Protein AF-A0A523Z775-F1 (afdb_monomer)

Nearest PDB structures (foldseek):
  8qq5-assembly3_C  TM=5.568E-01  e=9.847E-02  Streptococcus pneumoniae
  1psw-assembly1_A  TM=6.408E-01  e=5.746E-01  Escherichia coli
  5vbg-assembly1_A  TM=3.962E-01  e=3.407E-01  Haemophilus influenzae Rd KW20
  5bnk-assembly1_B  TM=3.375E-01  e=3.191E-01  Plasmodium falciparum

Radius of gyration: 16.04 Å; Cα contacts (8 Å, |Δi|>4): 213; chains: 1; bounding box: 41×36×45 Å

Secondary structure (DSSP, 8-state):
---EEEEEE--S-HHHHHHHHHHHHHHHTT--SEEEEEESBHHHHHHHHHT-----EEE-B-SSHHHHHHHHHTT--TTSEEEEEEEHHHHHHHHHHHHHHTTTS-EEEEEEPPPHHHHHHHHHHHHHHHHHHH--

Sequence (136 aa):
MDKFAVIILGSTKKEFMNERLRYAESILKGRKGIKVIFSGTKSEVEWMRRNTKLKGIIEDQSKTTYDNLINSKKFINKFDRVFIITDNTHYLRTRYLATRILKGIPYEILSKRMPLSYHLKQLWYESTRFIHNVFH

Structure (mmCIF, N/CA/C/O backbone):
data_AF-A0A523Z775-F1
#
_entry.id   AF-A0A523Z775-F1
#
loop_
_atom_site.group_PDB
_atom_site.id
_atom_site.type_symbol
_atom_site.label_atom_id
_atom_site.label_alt_id
_atom_site.label_comp_id
_atom_site.label_asym_id
_atom_site.label_entity_id
_atom_site.label_seq_id
_atom_site.pdbx_PDB_ins_code
_atom_site.Cartn_x
_atom_site.Cartn_y
_atom_site.Cartn_z
_atom_site.occupancy
_atom_site.B_iso_or_equiv
_atom_site.auth_seq_id
_atom_site.auth_comp_id
_atom_site.auth_asym_id
_atom_site.auth_atom_id
_atom_site.pdbx_PDB_model_num
ATOM 1 N N . MET A 1 1 ? -12.395 2.720 19.193 1.00 48.88 1 MET A N 1
ATOM 2 C CA . MET A 1 1 ? -11.262 1.869 18.772 1.00 48.88 1 MET A CA 1
ATOM 3 C C . MET A 1 1 ? -11.401 1.573 17.295 1.00 48.88 1 MET A C 1
ATOM 5 O O . MET A 1 1 ? -12.484 1.163 16.882 1.00 48.88 1 MET A O 1
ATOM 9 N N . ASP A 1 2 ? -10.341 1.807 16.524 1.00 55.84 2 ASP A N 1
ATOM 10 C CA . ASP A 1 2 ? -10.292 1.409 15.117 1.00 55.84 2 ASP A CA 1
ATOM 11 C C . ASP A 1 2 ? -10.316 -0.118 15.052 1.00 55.84 2 ASP A C 1
ATOM 13 O O . ASP A 1 2 ? -9.501 -0.763 15.697 1.00 55.84 2 ASP A O 1
ATOM 17 N N . LYS A 1 3 ? -11.281 -0.703 14.337 1.00 75.75 3 LYS A N 1
ATOM 18 C CA . LYS A 1 3 ? -11.376 -2.169 14.171 1.00 75.75 3 LYS A CA 1
ATOM 19 C C . LYS A 1 3 ? -10.642 -2.659 12.921 1.00 75.75 3 LYS A C 1
ATOM 21 O O . LYS A 1 3 ? -10.540 -3.863 12.683 1.00 75.75 3 LYS A O 1
ATOM 26 N N . PHE A 1 4 ? -10.171 -1.721 12.101 1.00 86.56 4 PHE A N 1
ATOM 27 C CA . PHE A 1 4 ? -9.618 -1.989 10.786 1.00 86.56 4 PHE A CA 1
ATOM 28 C C . PHE A 1 4 ? -8.401 -1.108 10.519 1.00 86.56 4 PHE A C 1
ATOM 30 O O . PHE A 1 4 ? -8.415 0.092 10.808 1.00 86.56 4 PHE A O 1
ATOM 37 N N . ALA A 1 5 ? -7.383 -1.698 9.904 1.00 91.00 5 ALA A N 1
ATOM 38 C CA . ALA A 1 5 ? -6.236 -0.989 9.359 1.00 91.00 5 ALA A CA 1
ATOM 39 C C . ALA A 1 5 ? -6.152 -1.229 7.850 1.00 91.00 5 ALA A C 1
ATOM 41 O O . ALA A 1 5 ? -6.458 -2.317 7.372 1.00 91.00 5 ALA A O 1
ATOM 42 N N . VAL A 1 6 ? -5.737 -0.221 7.094 1.00 92.19 6 VAL A N 1
ATOM 43 C CA . VAL A 1 6 ? -5.501 -0.317 5.654 1.00 92.19 6 VAL A CA 1
ATOM 44 C C . VAL A 1 6 ? -4.062 0.058 5.389 1.00 92.19 6 VAL A C 1
ATOM 46 O O . VAL A 1 6 ? -3.653 1.171 5.704 1.00 92.19 6 VAL A O 1
ATOM 49 N N . ILE A 1 7 ? -3.310 -0.854 4.788 1.00 94.12 7 ILE A N 1
ATOM 50 C CA . ILE A 1 7 ? -1.944 -0.601 4.344 1.00 94.12 7 ILE A CA 1
ATOM 51 C C . ILE A 1 7 ? -1.986 -0.306 2.848 1.00 94.12 7 ILE A C 1
ATOM 53 O O . ILE A 1 7 ? -2.379 -1.158 2.046 1.00 94.12 7 ILE A O 1
ATOM 57 N N . ILE A 1 8 ? -1.560 0.898 2.478 1.00 92.81 8 ILE A N 1
ATOM 58 C CA . ILE A 1 8 ? -1.367 1.312 1.092 1.00 92.81 8 ILE A CA 1
ATOM 59 C C . ILE A 1 8 ? 0.129 1.254 0.811 1.00 92.81 8 ILE A C 1
ATOM 61 O O . ILE A 1 8 ? 0.906 2.050 1.340 1.00 92.81 8 ILE A O 1
ATOM 65 N N . LEU A 1 9 ? 0.524 0.279 -0.005 1.00 91.44 9 LEU A N 1
ATOM 66 C CA . LEU A 1 9 ? 1.922 0.061 -0.352 1.00 91.44 9 LEU A CA 1
ATOM 67 C C . LEU A 1 9 ? 2.390 1.105 -1.377 1.00 91.44 9 LEU A C 1
ATOM 69 O O . LEU A 1 9 ? 1.683 1.390 -2.349 1.00 91.44 9 LEU A O 1
ATOM 73 N N . GLY A 1 10 ? 3.609 1.602 -1.202 1.00 90.50 10 GLY A N 1
ATOM 74 C CA . GLY A 1 10 ? 4.344 2.412 -2.163 1.00 90.50 10 GLY A CA 1
ATOM 75 C C . GLY A 1 10 ? 4.784 1.605 -3.384 1.00 90.50 10 GLY A C 1
ATOM 76 O O . GLY A 1 10 ? 4.740 0.365 -3.409 1.00 90.50 10 GLY A O 1
ATOM 77 N N . SER A 1 11 ? 5.144 2.317 -4.445 1.00 88.38 11 SER A N 1
ATOM 78 C CA . SER A 1 11 ? 5.737 1.748 -5.651 1.00 88.38 11 SER A CA 1
ATOM 79 C C . SER A 1 11 ? 6.534 2.814 -6.388 1.00 88.38 11 SER A C 1
ATOM 81 O O . SER A 1 11 ? 6.099 3.959 -6.501 1.00 88.38 11 SER A O 1
ATOM 83 N N . THR A 1 12 ? 7.625 2.400 -7.028 1.00 87.56 12 THR A N 1
ATOM 84 C CA . THR A 1 12 ? 8.389 3.255 -7.942 1.00 87.56 12 THR A CA 1
ATOM 85 C C . THR A 1 12 ? 7.552 3.729 -9.136 1.00 87.56 12 THR A C 1
ATOM 87 O O . THR A 1 12 ? 7.871 4.741 -9.760 1.00 87.56 12 THR A O 1
ATOM 90 N N . LYS A 1 13 ? 6.443 3.040 -9.445 1.00 87.88 13 LYS A N 1
ATOM 91 C CA . LYS A 1 13 ? 5.487 3.413 -10.493 1.00 87.88 13 LYS A CA 1
ATOM 92 C C . LYS A 1 13 ? 4.325 4.219 -9.906 1.00 87.88 13 LYS A C 1
ATOM 94 O O . LYS A 1 13 ? 3.420 3.671 -9.276 1.00 87.88 13 LYS A O 1
ATOM 99 N N . LYS A 1 14 ? 4.305 5.528 -10.189 1.00 89.25 14 LYS A N 1
ATOM 100 C CA . LYS A 1 14 ? 3.245 6.465 -9.755 1.00 89.25 14 LYS A CA 1
ATOM 101 C C . LYS A 1 14 ? 1.842 6.046 -10.202 1.00 89.25 14 LYS A C 1
ATOM 103 O O . LYS A 1 14 ? 0.887 6.234 -9.458 1.00 89.25 14 LYS A O 1
ATOM 108 N N . GLU A 1 15 ? 1.722 5.445 -11.384 1.00 86.81 15 GLU A N 1
ATOM 109 C CA . GLU A 1 15 ? 0.460 4.907 -11.910 1.00 86.81 15 G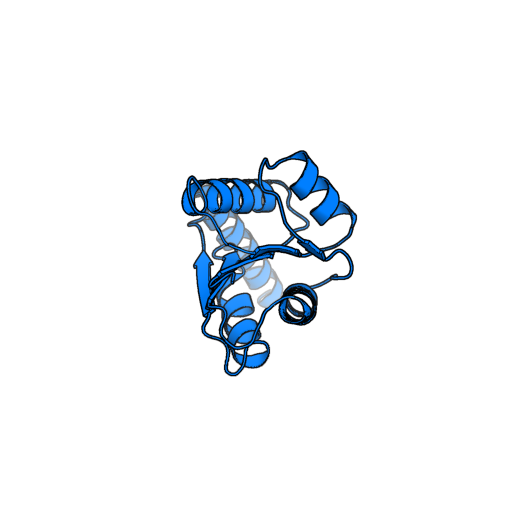LU A CA 1
ATOM 110 C C . GLU A 1 15 ? -0.154 3.876 -10.951 1.00 86.81 15 GLU A C 1
ATOM 112 O O . GLU A 1 15 ? -1.336 3.961 -10.621 1.00 86.81 15 GLU A O 1
ATOM 117 N N . PHE A 1 16 ? 0.664 2.966 -10.412 1.00 86.56 16 PHE A N 1
ATOM 118 C CA . PHE A 1 16 ? 0.206 1.943 -9.470 1.00 86.56 16 PHE A CA 1
ATOM 119 C C . PHE A 1 16 ? -0.188 2.551 -8.131 1.00 86.56 16 PHE A C 1
ATOM 121 O O . PHE A 1 16 ? -1.225 2.194 -7.575 1.00 86.56 16 PHE A O 1
ATOM 128 N N . MET A 1 17 ? 0.594 3.508 -7.625 1.00 90.62 17 MET A N 1
ATOM 129 C CA . MET A 1 17 ? 0.225 4.231 -6.406 1.00 90.62 17 MET A CA 1
ATOM 130 C C . MET A 1 17 ? -1.106 4.974 -6.579 1.00 90.62 17 MET A C 1
ATOM 132 O O . MET A 1 17 ? -1.973 4.861 -5.718 1.00 90.62 17 MET A O 1
ATOM 136 N N . ASN A 1 18 ? -1.318 5.663 -7.705 1.00 89.81 18 ASN A N 1
ATOM 137 C CA . ASN A 1 18 ? -2.578 6.351 -8.004 1.00 89.81 18 ASN A CA 1
ATOM 138 C C . ASN A 1 18 ? -3.774 5.386 -7.996 1.00 89.81 18 ASN A C 1
ATOM 140 O O . ASN A 1 18 ? -4.818 5.672 -7.413 1.00 89.81 18 ASN A O 1
ATOM 144 N N . GLU A 1 19 ? -3.631 4.220 -8.626 1.00 86.12 19 GLU A N 1
ATOM 145 C CA . GLU A 1 19 ? -4.696 3.221 -8.651 1.00 86.12 19 GLU A CA 1
ATOM 146 C C . GLU A 1 19 ? -5.015 2.656 -7.267 1.00 86.12 19 GLU A C 1
ATOM 148 O O . GLU A 1 19 ? -6.196 2.534 -6.923 1.00 86.12 19 GLU A O 1
ATOM 153 N N . ARG A 1 20 ? -3.981 2.349 -6.472 1.00 89.50 20 ARG A N 1
ATOM 154 C CA . ARG A 1 20 ? -4.122 1.882 -5.086 1.00 89.50 20 ARG A CA 1
ATOM 155 C C . ARG A 1 20 ? -4.811 2.940 -4.220 1.00 89.50 20 ARG A C 1
ATOM 157 O O . ARG A 1 20 ? -5.720 2.594 -3.471 1.00 89.50 20 ARG A O 1
ATOM 164 N N . LEU A 1 21 ? -4.449 4.218 -4.372 1.00 91.62 21 LEU A N 1
ATOM 165 C CA . LEU A 1 21 ? -5.083 5.338 -3.666 1.00 91.62 21 LEU A CA 1
ATOM 166 C C . LEU A 1 21 ? -6.558 5.493 -4.029 1.00 91.62 21 LEU A C 1
ATOM 168 O O . LEU A 1 21 ? -7.397 5.510 -3.135 1.00 91.62 21 LEU A O 1
ATOM 172 N N . ARG A 1 22 ? -6.898 5.540 -5.323 1.00 88.31 22 ARG A N 1
ATOM 173 C CA . ARG A 1 22 ? -8.300 5.646 -5.771 1.00 88.31 22 ARG A CA 1
ATOM 174 C C . ARG A 1 22 ? -9.147 4.489 -5.256 1.00 88.31 22 ARG A C 1
ATOM 176 O O . ARG A 1 22 ? -10.300 4.669 -4.871 1.00 88.31 22 ARG A O 1
ATOM 183 N N . TYR A 1 23 ? -8.574 3.289 -5.249 1.00 84.94 23 TYR A N 1
ATOM 184 C CA . TYR A 1 23 ? -9.255 2.116 -4.731 1.00 84.94 23 TYR A CA 1
ATOM 185 C C . TYR A 1 23 ? -9.447 2.197 -3.210 1.00 84.94 23 TYR A C 1
ATOM 187 O O . TYR A 1 23 ? -10.564 1.993 -2.731 1.00 84.94 23 TYR A O 1
ATOM 195 N N . ALA A 1 24 ? -8.418 2.605 -2.462 1.00 87.94 24 ALA A N 1
ATOM 196 C CA . ALA A 1 24 ? -8.525 2.872 -1.029 1.00 87.94 24 ALA A CA 1
ATOM 197 C C . ALA A 1 24 ? -9.606 3.920 -0.723 1.00 87.94 24 ALA A C 1
ATOM 199 O O . ALA A 1 24 ? -10.470 3.689 0.118 1.00 87.94 24 ALA A O 1
ATOM 200 N N . GLU A 1 25 ? -9.618 5.040 -1.448 1.00 89.69 25 GLU A N 1
ATOM 201 C CA . GLU A 1 25 ? -10.626 6.096 -1.312 1.00 89.69 25 GLU A CA 1
ATOM 202 C C . GLU A 1 25 ? -12.044 5.573 -1.553 1.00 89.69 25 GLU A C 1
ATOM 204 O O . GLU A 1 25 ? -12.955 5.910 -0.798 1.00 89.69 25 GLU A O 1
ATOM 209 N N . SER A 1 26 ? -12.231 4.708 -2.556 1.00 84.38 26 SER A N 1
ATOM 210 C CA . SER A 1 26 ? -13.539 4.117 -2.854 1.00 84.38 26 SER A CA 1
ATOM 211 C C . SER A 1 26 ? -14.061 3.222 -1.724 1.00 84.38 26 SER A C 1
ATOM 213 O O . SER A 1 26 ? -15.233 3.312 -1.365 1.00 84.38 26 SER A O 1
ATOM 215 N N . ILE A 1 27 ? -13.189 2.414 -1.110 1.00 80.69 27 ILE A N 1
ATOM 216 C CA . ILE A 1 27 ? -13.559 1.489 -0.028 1.00 80.69 27 ILE A CA 1
ATOM 217 C C . ILE A 1 27 ? -13.807 2.246 1.278 1.00 80.69 27 ILE A C 1
ATOM 219 O O . ILE A 1 27 ? -14.680 1.872 2.064 1.00 80.69 27 ILE A O 1
ATOM 223 N N . LEU A 1 28 ? -13.032 3.301 1.520 1.00 84.50 28 LEU A N 1
ATOM 224 C CA . LEU A 1 28 ? -13.049 4.055 2.771 1.00 84.50 28 LEU A CA 1
ATOM 225 C C . LEU A 1 28 ? -14.058 5.199 2.785 1.00 84.50 28 LEU A C 1
ATOM 227 O O . LEU A 1 28 ? -14.288 5.794 3.838 1.00 84.50 28 LEU A O 1
ATOM 231 N N . LYS A 1 29 ? -14.705 5.486 1.652 1.00 79.62 29 LYS A N 1
ATOM 232 C CA . LYS A 1 29 ? -15.732 6.523 1.550 1.00 79.62 29 LYS A CA 1
ATOM 233 C C . LYS A 1 29 ? -16.829 6.308 2.600 1.00 79.62 29 LYS A C 1
ATOM 235 O O . LYS A 1 29 ? -17.483 5.271 2.635 1.00 79.62 29 LYS A O 1
ATOM 240 N N . GLY A 1 30 ? -17.021 7.305 3.464 1.00 74.56 30 GLY A N 1
ATOM 241 C CA . GLY A 1 30 ? -18.049 7.291 4.511 1.00 74.56 30 GLY A CA 1
ATOM 242 C C . GLY A 1 30 ? -17.750 6.385 5.712 1.00 74.56 30 GLY A C 1
ATOM 243 O O . GLY A 1 30 ? -18.541 6.361 6.653 1.00 74.56 30 GLY A O 1
ATOM 244 N N . ARG A 1 31 ? -16.615 5.673 5.732 1.00 77.75 31 ARG A N 1
ATOM 245 C CA . ARG A 1 31 ? -16.218 4.834 6.868 1.00 77.75 31 ARG A CA 1
ATOM 246 C C . ARG A 1 31 ? -15.421 5.653 7.885 1.00 77.75 31 ARG A C 1
ATOM 248 O O . ARG A 1 31 ? -14.518 6.402 7.525 1.00 77.75 31 ARG A O 1
ATOM 255 N N . LYS A 1 32 ? -15.744 5.494 9.170 1.00 76.69 32 LYS A N 1
ATOM 256 C CA . LYS A 1 32 ? -15.002 6.078 10.302 1.00 76.69 32 LYS A CA 1
ATOM 257 C C . LYS A 1 32 ? -14.284 4.973 11.080 1.00 76.69 32 LYS A C 1
ATOM 259 O O . LYS A 1 32 ? -14.687 3.815 11.011 1.00 76.69 32 LYS A O 1
ATOM 264 N N . GLY A 1 33 ? -13.247 5.338 11.831 1.00 78.25 33 GLY A N 1
ATOM 265 C CA . GLY A 1 33 ? -12.522 4.402 12.697 1.00 78.25 33 GLY A CA 1
ATOM 266 C C . GLY A 1 33 ? -11.666 3.383 11.935 1.00 78.25 33 GLY A C 1
ATOM 267 O O . GLY A 1 33 ? -11.625 2.206 12.298 1.00 78.25 33 GLY A O 1
ATOM 268 N N . ILE A 1 34 ? -11.066 3.811 10.819 1.00 85.88 34 ILE A N 1
ATOM 269 C CA . ILE A 1 34 ? -10.143 2.998 10.025 1.00 85.88 34 ILE A CA 1
ATOM 270 C C . ILE A 1 34 ? -8.787 3.684 10.016 1.00 85.88 34 ILE A C 1
ATOM 272 O O . ILE A 1 34 ? -8.667 4.842 9.611 1.00 85.88 34 ILE A O 1
ATOM 276 N N . LYS A 1 35 ? -7.761 2.942 10.421 1.00 91.25 35 LYS A N 1
ATOM 277 C CA . LYS A 1 35 ? -6.382 3.412 10.423 1.00 91.25 35 LYS A CA 1
ATOM 278 C C . LYS A 1 35 ? -5.773 3.220 9.039 1.00 91.25 35 LYS A C 1
ATOM 280 O O . LYS A 1 35 ? -5.527 2.094 8.622 1.00 91.25 35 LYS A O 1
ATOM 285 N N . VAL A 1 36 ? -5.532 4.307 8.314 1.00 93.38 36 VAL A N 1
ATOM 286 C CA . VAL A 1 36 ? -4.841 4.261 7.016 1.00 93.38 36 VAL A CA 1
ATOM 287 C C . VAL A 1 36 ? -3.343 4.407 7.249 1.00 93.38 36 VAL A C 1
ATOM 289 O O . VAL A 1 36 ? -2.928 5.313 7.964 1.00 93.38 36 VAL A O 1
ATOM 292 N N . ILE A 1 37 ? -2.540 3.529 6.659 1.00 95.50 37 ILE A N 1
ATOM 293 C CA . ILE A 1 37 ? -1.080 3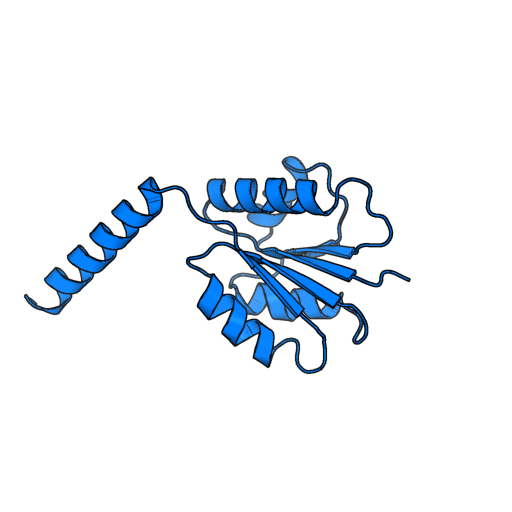.526 6.749 1.00 95.50 37 ILE A CA 1
ATOM 294 C C . ILE A 1 37 ? -0.537 3.632 5.326 1.00 95.50 37 ILE A C 1
ATOM 296 O O . ILE A 1 37 ? -0.761 2.744 4.501 1.00 95.50 37 ILE A O 1
ATOM 300 N N . PHE A 1 38 ? 0.166 4.723 5.039 1.00 95.75 38 PHE A N 1
ATOM 301 C CA . PHE A 1 38 ? 0.914 4.901 3.799 1.00 95.75 38 PHE A CA 1
ATOM 302 C C . PHE A 1 38 ? 2.336 4.411 4.034 1.00 95.75 38 PHE A C 1
ATOM 304 O O . PHE A 1 38 ? 3.036 4.987 4.863 1.00 95.75 38 PHE A O 1
ATOM 311 N N . SER A 1 39 ? 2.739 3.355 3.334 1.00 95.62 39 SER A N 1
ATOM 312 C CA . SER A 1 39 ? 3.987 2.646 3.615 1.00 95.62 39 SER A CA 1
ATOM 313 C C . SER A 1 39 ? 4.852 2.532 2.371 1.00 95.62 39 SER A C 1
ATOM 315 O O . SER A 1 39 ? 4.406 1.993 1.358 1.00 95.62 39 SER A O 1
ATOM 317 N N . GLY A 1 40 ? 6.068 3.064 2.433 1.00 94.75 40 GLY A N 1
ATOM 318 C CA . GLY A 1 40 ? 7.003 3.115 1.315 1.00 94.75 40 GLY A CA 1
ATOM 319 C C . GLY A 1 40 ? 8.252 3.910 1.665 1.00 94.75 40 GLY A C 1
ATOM 320 O O . GLY A 1 40 ? 8.546 4.162 2.829 1.00 94.75 40 GLY A O 1
ATOM 321 N N . THR A 1 41 ? 8.974 4.342 0.642 1.00 95.81 41 THR A N 1
ATOM 322 C CA . THR A 1 41 ? 10.043 5.331 0.789 1.00 95.81 41 THR A CA 1
ATOM 323 C C . THR A 1 41 ? 9.461 6.724 1.040 1.00 95.81 41 THR A C 1
ATOM 325 O O . THR A 1 41 ? 8.317 7.018 0.682 1.00 95.81 41 THR A O 1
ATOM 328 N N . LYS A 1 42 ? 10.276 7.636 1.576 1.00 95.31 42 LYS A N 1
ATOM 329 C CA . LYS A 1 42 ? 9.901 9.045 1.778 1.00 95.31 42 LYS A CA 1
ATOM 330 C C . LYS A 1 42 ? 9.282 9.715 0.553 1.00 95.31 42 LYS A C 1
ATOM 332 O O . LYS A 1 42 ? 8.226 10.333 0.664 1.00 95.31 42 LYS A O 1
ATOM 337 N N . SER A 1 43 ? 9.879 9.550 -0.625 1.00 95.25 43 SER A N 1
ATOM 338 C CA . SER A 1 43 ? 9.354 10.149 -1.857 1.00 95.25 43 SER A CA 1
ATOM 339 C C . SER A 1 43 ? 8.005 9.553 -2.275 1.00 95.25 43 SER A C 1
ATOM 341 O O . SER A 1 43 ? 7.124 10.287 -2.723 1.00 95.25 43 SER A O 1
ATOM 343 N N . GLU A 1 44 ? 7.811 8.244 -2.102 1.00 95.06 44 GLU A N 1
ATOM 344 C CA . GLU A 1 44 ? 6.549 7.561 -2.403 1.00 95.06 44 GLU A CA 1
ATOM 345 C C . GLU A 1 44 ? 5.434 8.009 -1.458 1.00 95.06 44 GLU A C 1
ATOM 347 O O . GLU A 1 44 ? 4.335 8.330 -1.912 1.00 95.06 44 GLU A O 1
ATOM 352 N N . VAL A 1 45 ? 5.705 8.081 -0.152 1.00 95.00 45 VAL A N 1
ATOM 353 C CA . VAL A 1 45 ? 4.693 8.474 0.835 1.00 95.00 45 VAL A CA 1
ATOM 354 C C . VAL A 1 45 ? 4.336 9.950 0.717 1.00 95.00 45 VAL A C 1
ATOM 356 O O . VAL A 1 45 ? 3.151 10.294 0.750 1.00 95.00 45 VAL A O 1
ATOM 359 N N . GLU A 1 46 ? 5.317 10.826 0.494 1.00 95.25 46 GLU A N 1
ATOM 360 C CA . GLU A 1 46 ? 5.049 12.232 0.185 1.00 95.25 46 GLU A CA 1
ATOM 361 C C . GLU A 1 46 ? 4.199 12.378 -1.080 1.00 9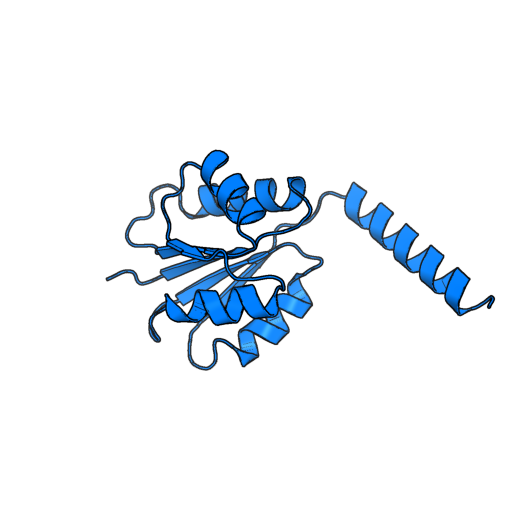5.25 46 GLU A C 1
ATOM 363 O O . GLU A 1 46 ? 3.239 13.154 -1.094 1.00 95.25 46 GLU A O 1
ATOM 368 N N . TRP A 1 47 ? 4.510 11.613 -2.132 1.00 96.06 47 TRP A N 1
ATOM 369 C CA . TRP A 1 47 ? 3.710 11.612 -3.351 1.00 96.06 47 TRP A CA 1
ATOM 370 C C . TRP A 1 47 ? 2.279 11.149 -3.067 1.00 96.06 47 TRP A C 1
ATOM 372 O O . TRP A 1 47 ? 1.333 11.829 -3.466 1.00 96.06 47 TRP A O 1
ATOM 382 N N . MET A 1 48 ? 2.097 10.053 -2.324 1.00 95.38 48 MET A N 1
ATOM 383 C CA . MET A 1 48 ? 0.769 9.546 -1.976 1.00 95.38 48 MET A CA 1
ATOM 384 C C . MET A 1 48 ? -0.043 10.579 -1.193 1.00 95.38 48 MET A C 1
ATOM 386 O O . MET A 1 48 ? -1.193 10.838 -1.536 1.00 95.38 48 MET A O 1
ATOM 390 N N . ARG A 1 49 ? 0.573 11.234 -0.202 1.00 94.56 49 ARG A N 1
ATOM 391 C CA . ARG A 1 49 ? -0.055 12.271 0.631 1.00 94.56 49 ARG A CA 1
ATOM 392 C C . ARG A 1 49 ? -0.555 13.467 -0.169 1.00 94.56 49 ARG A C 1
ATOM 394 O O . ARG A 1 49 ? -1.617 13.992 0.146 1.00 94.56 49 ARG A O 1
ATOM 401 N N . ARG A 1 50 ? 0.189 13.896 -1.192 1.00 94.62 50 ARG A N 1
ATOM 402 C CA . ARG A 1 50 ? -0.219 15.015 -2.062 1.00 94.62 50 ARG A CA 1
ATOM 403 C C . ARG A 1 50 ? -1.361 14.644 -3.012 1.00 94.62 50 ARG A C 1
ATOM 405 O O . ARG A 1 50 ? -2.044 15.535 -3.500 1.00 94.62 50 ARG A O 1
ATOM 412 N N . ASN A 1 51 ? -1.569 13.352 -3.268 1.00 95.44 51 ASN A N 1
ATOM 413 C CA . ASN A 1 51 ? -2.499 12.850 -4.283 1.00 95.44 51 ASN A CA 1
ATOM 414 C C . ASN A 1 51 ? -3.723 12.126 -3.696 1.00 95.44 51 ASN A C 1
ATOM 416 O O . ASN A 1 51 ? -4.448 11.460 -4.431 1.00 95.44 51 ASN A O 1
ATOM 420 N N . THR A 1 52 ? -3.975 12.246 -2.391 1.00 92.31 52 THR A N 1
ATOM 421 C CA . THR A 1 52 ? -5.150 11.651 -1.741 1.00 92.31 52 THR A CA 1
ATOM 422 C C . THR A 1 52 ? -5.758 12.577 -0.702 1.00 92.31 52 THR A C 1
ATOM 424 O O . THR A 1 52 ? -5.064 13.353 -0.045 1.00 92.31 52 THR A O 1
ATOM 427 N N . LYS A 1 53 ? -7.074 12.461 -0.509 1.00 89.31 53 LYS A N 1
ATOM 428 C CA . LYS A 1 53 ? -7.778 13.119 0.604 1.00 89.31 53 LYS A CA 1
ATOM 429 C C . LYS A 1 53 ? -7.760 12.282 1.885 1.00 89.31 53 LYS A C 1
ATOM 431 O O . LYS A 1 53 ? -8.198 12.759 2.934 1.00 89.31 53 LYS A O 1
ATOM 436 N N . LEU A 1 54 ? -7.271 11.042 1.817 1.00 90.38 54 LEU A N 1
ATOM 437 C CA . LEU A 1 54 ? -7.174 10.156 2.969 1.00 90.38 54 LEU A CA 1
ATOM 438 C C . LEU A 1 54 ? -6.191 10.720 4.004 1.00 90.38 54 LEU A C 1
ATOM 440 O O . LEU A 1 54 ? -5.058 11.104 3.700 1.00 90.38 54 LEU A O 1
ATOM 444 N N . LYS A 1 55 ? -6.632 10.748 5.261 1.00 90.56 55 LYS A N 1
ATOM 445 C CA . LYS A 1 55 ? -5.774 11.024 6.416 1.00 90.56 55 LYS A CA 1
ATOM 446 C C . LYS A 1 55 ? -5.288 9.691 6.977 1.00 90.56 55 LYS A C 1
ATOM 448 O O . LYS A 1 55 ? -6.075 8.755 7.088 1.00 90.56 55 LYS A O 1
ATOM 453 N N . GLY A 1 56 ? -4.006 9.608 7.311 1.00 91.44 56 GLY A N 1
ATOM 454 C CA . GLY A 1 56 ? -3.387 8.364 7.750 1.00 91.44 56 GLY A CA 1
ATOM 455 C C . GLY A 1 56 ? -1.986 8.564 8.308 1.00 91.44 56 GLY A C 1
ATOM 456 O O . GLY A 1 56 ? -1.444 9.669 8.277 1.00 91.44 56 GLY A O 1
ATOM 457 N N . ILE A 1 57 ? -1.430 7.472 8.818 1.00 94.06 57 ILE A N 1
ATOM 458 C CA . ILE A 1 57 ? -0.078 7.354 9.355 1.00 94.06 57 ILE A CA 1
ATOM 459 C C . ILE A 1 57 ? 0.916 7.276 8.194 1.00 94.06 57 ILE A C 1
ATOM 461 O O . ILE A 1 57 ? 0.646 6.636 7.175 1.00 94.06 57 ILE A O 1
ATOM 465 N N . ILE A 1 58 ? 2.058 7.935 8.366 1.00 94.69 58 ILE A N 1
ATOM 466 C CA . ILE A 1 58 ? 3.181 7.935 7.429 1.00 94.69 58 ILE A CA 1
ATOM 467 C C . ILE A 1 58 ? 4.219 6.934 7.931 1.00 94.69 58 ILE A C 1
A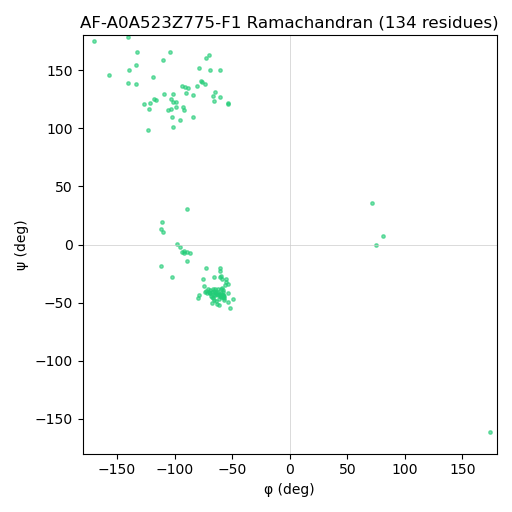TOM 469 O O . ILE A 1 58 ? 4.694 7.048 9.059 1.00 94.69 58 ILE A O 1
ATOM 473 N N . GLU A 1 59 ? 4.558 5.965 7.090 1.00 95.12 59 GLU A N 1
ATOM 474 C CA . GLU A 1 59 ? 5.659 5.030 7.289 1.00 95.12 59 GLU A CA 1
ATOM 475 C C . GLU A 1 59 ? 6.589 5.143 6.076 1.00 95.12 59 GLU A C 1
ATOM 477 O O . GLU A 1 59 ? 6.296 4.611 5.009 1.00 95.12 59 GLU A O 1
ATOM 482 N N . ASP A 1 60 ? 7.671 5.905 6.216 1.00 95.12 60 ASP A N 1
ATOM 483 C CA . ASP A 1 60 ? 8.545 6.326 5.116 1.00 95.12 60 ASP A CA 1
ATOM 484 C C . ASP A 1 60 ? 9.939 5.668 5.122 1.00 95.12 60 ASP A C 1
ATOM 486 O O . ASP A 1 60 ? 10.839 6.079 4.378 1.00 95.12 60 ASP A O 1
ATOM 490 N N . GLN A 1 61 ? 10.127 4.647 5.962 1.00 92.56 61 GLN A N 1
ATOM 491 C CA . GLN A 1 61 ? 11.414 3.986 6.188 1.00 92.56 61 GLN A CA 1
ATOM 492 C C . GLN A 1 61 ? 11.595 2.727 5.335 1.00 92.56 61 GLN A C 1
ATOM 494 O O . GLN A 1 61 ? 12.646 2.081 5.384 1.00 92.56 61 GLN A O 1
ATOM 499 N N . SER A 1 62 ? 10.587 2.364 4.549 1.00 91.81 62 SER A N 1
ATOM 500 C CA . SER A 1 62 ? 10.556 1.100 3.832 1.00 91.81 62 SER A CA 1
ATOM 501 C C . SER A 1 62 ? 11.160 1.200 2.436 1.00 91.81 62 SER A C 1
ATOM 503 O O . SER A 1 62 ? 10.882 2.126 1.681 1.00 91.81 62 SER A O 1
ATOM 505 N N . LYS A 1 63 ? 11.993 0.218 2.067 1.00 89.56 63 LYS A N 1
ATOM 506 C CA . LYS A 1 63 ? 12.630 0.134 0.736 1.00 89.56 63 LYS A CA 1
ATOM 507 C C . LYS A 1 63 ? 12.108 -1.034 -0.093 1.00 89.56 63 LYS 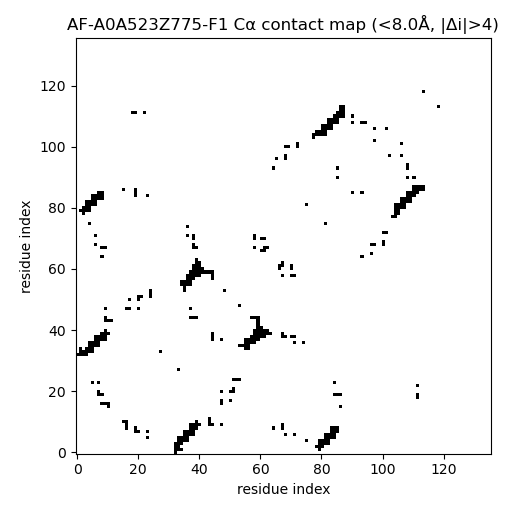A C 1
ATOM 509 O O . LYS A 1 63 ? 12.281 -1.071 -1.309 1.00 89.56 63 LYS A O 1
ATOM 514 N N . THR A 1 64 ? 11.484 -2.007 0.559 1.00 87.56 64 THR A N 1
ATOM 515 C CA . THR A 1 64 ? 10.965 -3.220 -0.067 1.00 87.56 64 THR A CA 1
ATOM 516 C C . THR A 1 64 ? 9.537 -3.509 0.388 1.00 87.56 64 THR A C 1
ATOM 518 O O . THR A 1 64 ? 9.066 -3.008 1.405 1.00 87.56 64 THR A O 1
ATOM 521 N N . THR A 1 65 ? 8.840 -4.402 -0.323 1.00 86.25 65 THR A N 1
ATOM 522 C CA . THR A 1 65 ? 7.518 -4.897 0.106 1.00 86.25 65 THR A CA 1
ATOM 523 C C . THR A 1 65 ? 7.557 -5.567 1.484 1.00 86.25 65 THR A C 1
ATOM 525 O O . THR A 1 65 ? 6.558 -5.551 2.196 1.00 86.25 65 THR A O 1
ATOM 528 N N . TYR A 1 66 ? 8.690 -6.174 1.850 1.00 89.50 66 TYR A N 1
ATOM 529 C CA . TYR A 1 66 ? 8.879 -6.757 3.177 1.00 89.50 66 TYR A CA 1
ATOM 530 C C . TYR A 1 66 ? 8.919 -5.663 4.244 1.00 89.50 66 TYR A C 1
ATOM 532 O O . TYR A 1 66 ? 8.149 -5.735 5.203 1.00 89.50 66 TYR A O 1
ATOM 540 N N . ASP A 1 67 ? 9.743 -4.635 4.019 1.00 90.19 67 ASP A N 1
ATOM 541 C CA . ASP A 1 67 ? 9.875 -3.489 4.923 1.00 90.19 67 ASP A CA 1
ATOM 542 C C . ASP A 1 67 ? 8.524 -2.804 5.122 1.00 90.19 67 ASP A C 1
ATOM 544 O O . ASP A 1 67 ? 8.115 -2.569 6.258 1.00 90.19 67 ASP A O 1
ATOM 548 N N . ASN A 1 68 ? 7.777 -2.621 4.025 1.00 90.19 68 ASN A N 1
ATOM 549 C CA . ASN A 1 68 ? 6.461 -1.999 4.083 1.00 90.19 68 ASN A CA 1
ATOM 550 C C . ASN A 1 68 ? 5.554 -2.709 5.096 1.00 90.19 68 ASN A C 1
ATOM 552 O O . ASN A 1 68 ? 4.940 -2.091 5.963 1.00 90.19 68 ASN A O 1
ATOM 556 N N . LEU A 1 69 ? 5.476 -4.039 5.014 1.00 92.12 69 LEU A N 1
ATOM 557 C CA . LEU A 1 69 ? 4.595 -4.828 5.871 1.00 92.12 69 LEU A CA 1
ATOM 558 C C . LEU A 1 69 ? 5.095 -4.897 7.319 1.00 92.12 69 LEU A C 1
ATOM 560 O O . LEU A 1 69 ? 4.286 -4.793 8.243 1.00 92.12 69 LEU A O 1
ATOM 564 N N . ILE A 1 70 ? 6.402 -5.068 7.539 1.00 94.00 70 ILE A N 1
ATOM 565 C CA . ILE A 1 70 ? 6.955 -5.184 8.896 1.00 94.00 70 ILE A CA 1
ATOM 566 C C . ILE A 1 70 ? 6.922 -3.850 9.645 1.00 94.00 70 ILE A C 1
ATOM 568 O O . ILE A 1 70 ? 6.600 -3.830 10.833 1.00 94.00 70 ILE A O 1
ATOM 572 N N . ASN A 1 71 ? 7.181 -2.736 8.960 1.00 94.50 71 ASN A N 1
ATOM 573 C CA . ASN A 1 71 ? 7.096 -1.411 9.556 1.00 94.50 71 ASN A CA 1
ATOM 574 C C . ASN A 1 71 ? 5.639 -0.995 9.757 1.00 94.50 71 ASN A C 1
ATOM 576 O O . ASN A 1 71 ? 5.295 -0.532 10.843 1.00 94.50 71 ASN A O 1
ATOM 580 N N . SER A 1 72 ? 4.752 -1.275 8.794 1.00 93.69 72 SER A N 1
ATOM 581 C CA . SER A 1 72 ? 3.313 -1.026 8.957 1.00 93.69 72 SER A CA 1
ATOM 582 C C . SER A 1 72 ? 2.714 -1.777 10.147 1.00 93.69 72 SER A C 1
ATOM 584 O O . SER A 1 72 ? 1.874 -1.231 10.860 1.00 93.69 72 SER A O 1
ATOM 586 N N . LYS A 1 73 ? 3.169 -3.011 10.414 1.00 92.31 73 LYS A N 1
ATOM 587 C CA . LYS A 1 73 ? 2.702 -3.820 11.551 1.00 92.31 73 LYS A CA 1
ATOM 588 C C . LYS A 1 73 ? 2.857 -3.106 12.896 1.00 92.31 73 LYS A C 1
ATOM 590 O O . LYS A 1 73 ? 2.018 -3.305 13.767 1.00 92.31 73 LYS A O 1
ATOM 595 N N . LYS A 1 74 ? 3.881 -2.260 13.068 1.00 92.88 74 LYS A N 1
ATOM 596 C CA . LYS A 1 74 ? 4.129 -1.516 14.320 1.00 92.88 74 LYS A CA 1
ATOM 597 C C . LYS A 1 74 ? 2.967 -0.589 14.695 1.00 92.88 74 LYS A C 1
ATOM 599 O O . LYS A 1 74 ? 2.804 -0.259 15.863 1.00 92.88 74 LYS A O 1
ATOM 604 N N . PHE A 1 75 ? 2.146 -0.202 13.720 1.00 90.38 75 PHE A N 1
ATOM 605 C CA . PHE A 1 75 ? 0.996 0.678 13.915 1.00 90.38 75 PHE A CA 1
ATOM 606 C C . PHE A 1 75 ? -0.33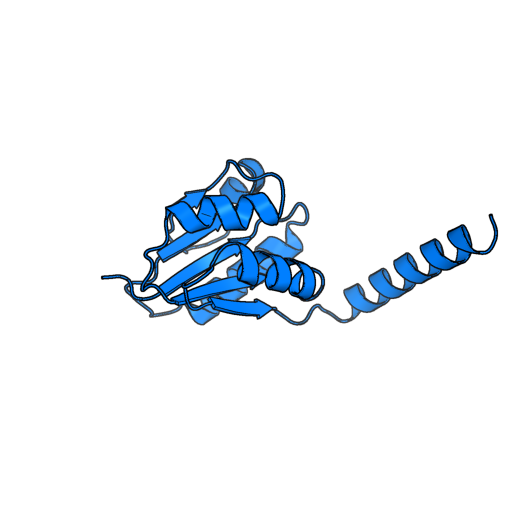4 -0.078 14.049 1.00 90.38 75 PHE A C 1
ATOM 608 O O . PHE A 1 75 ? -1.381 0.555 14.191 1.00 90.38 75 PHE A O 1
ATOM 615 N N . ILE A 1 76 ? -0.326 -1.412 13.985 1.00 89.62 76 ILE A N 1
ATOM 616 C CA . ILE A 1 76 ? -1.523 -2.260 13.924 1.00 89.62 76 ILE A CA 1
ATOM 617 C C . 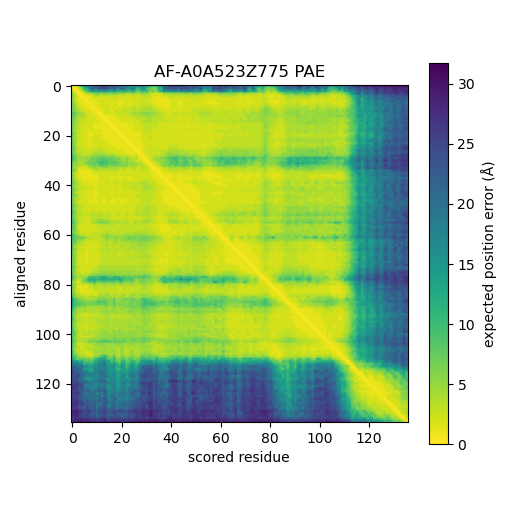ILE A 1 76 ? -1.685 -3.002 15.250 1.00 89.62 76 ILE A C 1
ATOM 619 O O . ILE A 1 76 ? -0.752 -3.651 15.722 1.00 89.62 76 ILE A O 1
ATOM 623 N N . ASN A 1 77 ? -2.879 -2.946 15.845 1.00 85.69 77 ASN A N 1
ATOM 624 C CA . ASN A 1 77 ? -3.160 -3.740 17.037 1.00 85.69 77 ASN A CA 1
ATOM 625 C C . ASN A 1 77 ? -3.456 -5.190 16.645 1.00 85.69 77 ASN A C 1
ATOM 627 O O . ASN A 1 77 ? -4.007 -5.462 15.582 1.00 85.69 77 ASN A O 1
ATOM 631 N N . LYS A 1 78 ? -3.175 -6.137 17.546 1.00 77.69 78 LYS A N 1
ATOM 632 C CA . LYS A 1 78 ? -3.388 -7.575 17.294 1.00 77.69 78 LYS A CA 1
ATOM 633 C C . LYS A 1 78 ? -4.831 -7.931 16.889 1.00 77.69 78 LYS A C 1
ATOM 635 O O . LYS A 1 78 ? -5.036 -8.899 16.166 1.00 77.69 78 LYS A O 1
ATOM 640 N N . PHE A 1 79 ? -5.812 -7.159 17.357 1.00 76.94 79 PHE A N 1
ATOM 641 C CA . PHE A 1 79 ? -7.239 -7.384 17.101 1.00 76.94 79 PHE A CA 1
ATOM 642 C C . PHE A 1 79 ? -7.776 -6.641 15.870 1.00 76.94 79 PHE A C 1
ATOM 644 O O . PHE A 1 79 ? -8.935 -6.840 15.503 1.00 76.94 79 PHE A O 1
ATOM 651 N N . ASP A 1 80 ? -6.963 -5.797 15.232 1.00 83.00 80 ASP A N 1
ATOM 652 C CA . ASP A 1 80 ? -7.373 -5.062 14.039 1.00 83.00 80 ASP A CA 1
ATOM 653 C C . ASP A 1 80 ? -7.422 -6.025 12.844 1.00 83.00 80 ASP A C 1
ATOM 655 O O . ASP A 1 80 ? -6.519 -6.841 12.647 1.00 83.00 80 ASP A O 1
ATOM 659 N N . ARG A 1 81 ? -8.450 -5.911 11.995 1.00 86.12 81 ARG A N 1
ATOM 660 C CA . ARG A 1 81 ? -8.430 -6.565 10.679 1.00 86.12 81 ARG A CA 1
ATOM 661 C C . ARG A 1 81 ? -7.689 -5.685 9.675 1.00 86.12 81 ARG A C 1
ATOM 663 O O . ARG A 1 81 ? -8.003 -4.506 9.530 1.00 86.12 81 ARG A O 1
ATOM 670 N N . VAL A 1 82 ? -6.723 -6.261 8.966 1.00 90.62 82 VAL A N 1
ATOM 671 C CA . VAL A 1 82 ? -5.827 -5.533 8.059 1.00 90.62 82 VAL A CA 1
ATOM 672 C C . VAL A 1 82 ? -6.235 -5.739 6.606 1.00 90.62 82 VAL A C 1
ATOM 674 O O . VAL A 1 82 ? -6.275 -6.864 6.126 1.00 90.62 82 VAL A O 1
ATOM 677 N N . PHE A 1 83 ? -6.463 -4.660 5.870 1.00 89.25 83 PHE A N 1
ATOM 678 C CA . PHE A 1 83 ? -6.601 -4.690 4.419 1.00 89.25 83 PHE A CA 1
ATOM 679 C C . PHE A 1 83 ? -5.301 -4.221 3.779 1.00 89.25 83 PHE A C 1
ATOM 681 O O . PHE A 1 83 ? -4.836 -3.114 4.045 1.00 89.25 83 PHE A O 1
ATOM 688 N N . ILE A 1 84 ? -4.706 -5.046 2.928 1.00 90.06 84 ILE A N 1
ATOM 689 C CA . ILE A 1 84 ? -3.479 -4.701 2.211 1.00 90.06 84 ILE A CA 1
ATOM 690 C C . ILE A 1 84 ? -3.849 -4.422 0.764 1.00 90.06 84 ILE A C 1
ATOM 692 O O . ILE A 1 84 ? -4.297 -5.320 0.051 1.00 90.06 84 ILE A O 1
ATOM 696 N N . ILE A 1 85 ? -3.651 -3.181 0.331 1.00 84.06 85 ILE A N 1
ATOM 697 C CA . ILE A 1 85 ? -3.943 -2.772 -1.039 1.00 84.06 85 ILE A CA 1
ATOM 698 C C . ILE A 1 85 ? -2.675 -2.920 -1.875 1.00 84.06 85 ILE A C 1
ATOM 700 O O . ILE A 1 85 ? -1.653 -2.277 -1.622 1.00 84.06 85 ILE A O 1
ATOM 704 N N . THR A 1 86 ? -2.755 -3.784 -2.882 1.00 82.12 86 THR A N 1
ATOM 705 C CA . THR A 1 86 ? -1.655 -4.104 -3.796 1.00 82.12 86 THR A CA 1
ATOM 706 C C . THR A 1 86 ? -2.184 -4.248 -5.226 1.00 82.12 86 THR A C 1
ATOM 708 O O . THR A 1 86 ? -3.379 -4.101 -5.478 1.00 82.12 86 THR A O 1
ATOM 711 N N . ASP A 1 87 ? -1.309 -4.513 -6.185 1.00 74.62 87 ASP A N 1
ATOM 712 C CA . ASP A 1 87 ? -1.694 -4.918 -7.541 1.00 74.62 87 ASP A CA 1
ATOM 713 C C . ASP A 1 87 ? -1.486 -6.425 -7.743 1.00 74.62 87 ASP A C 1
ATOM 715 O O . ASP A 1 87 ? -0.822 -7.101 -6.951 1.00 74.62 87 ASP A O 1
ATOM 719 N N . ASN A 1 88 ? -2.066 -6.967 -8.815 1.00 71.62 88 ASN A N 1
ATOM 720 C CA . ASN A 1 88 ? -2.011 -8.402 -9.097 1.00 71.62 88 ASN A CA 1
ATOM 721 C C . ASN A 1 88 ? -0.582 -8.946 -9.257 1.00 71.62 88 ASN A C 1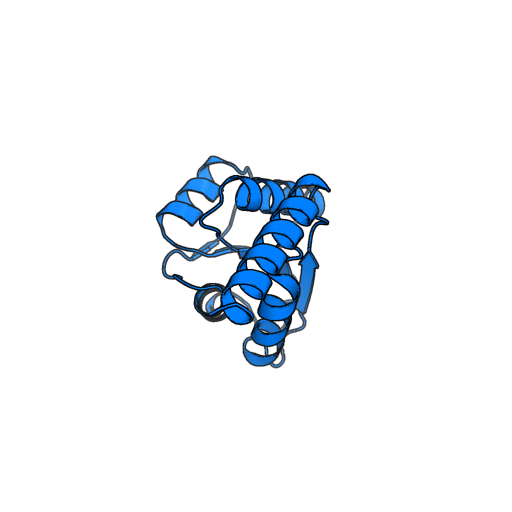
ATOM 723 O O . ASN A 1 88 ? -0.359 -10.115 -8.950 1.00 71.62 88 ASN A O 1
ATOM 727 N N . THR A 1 89 ? 0.393 -8.134 -9.673 1.00 70.94 89 THR A N 1
ATOM 728 C CA . THR A 1 89 ? 1.769 -8.627 -9.880 1.00 70.94 89 THR A CA 1
ATOM 729 C C . THR A 1 89 ? 2.507 -8.839 -8.579 1.00 70.94 89 THR A C 1
ATOM 731 O O . THR A 1 89 ? 3.330 -9.743 -8.447 1.00 70.94 89 THR A O 1
ATOM 734 N N . HIS A 1 90 ? 2.153 -8.047 -7.575 1.00 77.88 90 HIS A N 1
ATOM 735 C CA . HIS A 1 90 ? 2.686 -8.194 -6.239 1.00 77.88 90 HIS A CA 1
ATOM 736 C C . HIS A 1 90 ? 1.807 -9.067 -5.343 1.00 77.88 90 HIS A C 1
ATOM 738 O O . HIS A 1 90 ? 2.258 -9.416 -4.259 1.00 77.88 90 HIS A O 1
ATOM 744 N N . TYR A 1 91 ? 0.619 -9.500 -5.785 1.00 83.31 91 TYR A N 1
ATOM 745 C CA . TYR A 1 91 ? -0.325 -10.270 -4.967 1.00 83.31 91 TYR A CA 1
ATOM 746 C C . TYR A 1 91 ? 0.307 -11.495 -4.293 1.00 83.31 91 TYR A C 1
ATOM 748 O O . TYR A 1 91 ? 0.244 -11.605 -3.070 1.00 83.31 91 TYR A O 1
ATOM 756 N N . LEU A 1 92 ? 0.954 -12.395 -5.049 1.00 83.44 92 LEU A N 1
ATOM 757 C CA . LEU A 1 92 ? 1.537 -13.624 -4.482 1.00 83.44 92 LEU A CA 1
ATOM 758 C C . LEU A 1 92 ? 2.639 -13.314 -3.463 1.00 83.44 92 LEU A C 1
ATOM 760 O O . LEU A 1 92 ? 2.660 -13.887 -2.372 1.00 83.44 92 LEU A O 1
ATOM 764 N N . ARG A 1 93 ? 3.516 -12.357 -3.787 1.00 85.06 93 ARG A N 1
ATOM 765 C CA . ARG A 1 93 ? 4.590 -11.908 -2.892 1.00 85.06 93 ARG A CA 1
ATOM 766 C C . ARG A 1 93 ? 4.022 -11.258 -1.631 1.00 85.06 93 ARG A C 1
ATOM 768 O O . ARG A 1 93 ? 4.424 -11.617 -0.529 1.00 85.06 93 ARG A O 1
ATOM 775 N N . THR A 1 94 ? 3.073 -10.337 -1.779 1.00 86.81 94 THR A N 1
ATOM 776 C CA . THR A 1 94 ? 2.386 -9.674 -0.668 1.00 86.81 94 THR A CA 1
ATOM 777 C C . THR A 1 94 ? 1.667 -10.697 0.207 1.00 86.81 94 THR A C 1
ATOM 779 O O . THR A 1 94 ? 1.781 -10.619 1.424 1.00 86.81 94 THR A O 1
ATOM 782 N N . ARG A 1 95 ? 1.003 -11.699 -0.384 1.00 89.00 95 ARG A N 1
ATOM 783 C CA . ARG A 1 95 ? 0.323 -12.782 0.339 1.00 89.00 95 ARG A CA 1
ATOM 784 C C . ARG A 1 95 ? 1.283 -13.605 1.165 1.00 89.00 95 ARG A C 1
ATOM 786 O O . ARG A 1 95 ? 1.056 -13.747 2.361 1.00 89.00 95 ARG A O 1
ATOM 793 N N . TYR A 1 96 ? 2.353 -14.094 0.550 1.00 90.44 96 TYR A N 1
ATOM 794 C CA . TYR A 1 96 ? 3.369 -14.876 1.243 1.00 90.44 96 TYR A CA 1
ATOM 795 C C . TYR A 1 96 ? 3.976 -14.109 2.429 1.00 90.44 96 TYR A C 1
ATOM 797 O O . TYR A 1 96 ? 4.083 -14.641 3.535 1.00 90.44 96 TYR A O 1
ATOM 805 N N . LEU A 1 97 ? 4.328 -12.838 2.221 1.00 91.81 97 LEU A N 1
ATOM 806 C CA . LEU A 1 97 ? 4.916 -12.001 3.265 1.00 91.81 97 LEU A CA 1
ATOM 807 C C . LEU A 1 97 ? 3.915 -11.658 4.375 1.00 91.81 97 LEU A C 1
ATOM 809 O O . LEU A 1 97 ? 4.269 -11.730 5.552 1.00 91.81 97 LEU A O 1
ATOM 813 N N . ALA A 1 98 ? 2.668 -11.341 4.024 1.00 90.44 98 ALA A N 1
ATOM 814 C CA . ALA A 1 98 ? 1.617 -11.033 4.988 1.00 90.44 98 ALA A CA 1
ATOM 815 C C . ALA A 1 98 ? 1.354 -12.214 5.933 1.00 90.44 98 ALA A C 1
ATOM 817 O O . ALA A 1 98 ? 1.321 -11.999 7.142 1.00 90.44 98 ALA A O 1
ATOM 818 N N . THR A 1 99 ? 1.291 -13.452 5.421 1.00 91.38 99 THR A N 1
ATOM 819 C CA . THR A 1 99 ? 1.135 -14.665 6.248 1.00 91.38 99 THR A CA 1
ATOM 820 C C . THR A 1 99 ? 2.205 -14.751 7.339 1.00 91.38 99 THR A C 1
ATOM 822 O O . THR A 1 99 ? 1.918 -15.116 8.479 1.00 91.38 99 THR A O 1
ATOM 825 N N . ARG A 1 100 ? 3.457 -14.421 6.999 1.00 90.94 100 ARG A N 1
ATOM 826 C CA . ARG A 1 100 ? 4.594 -14.525 7.925 1.00 90.94 100 ARG A CA 1
ATOM 827 C C . ARG A 1 100 ? 4.651 -13.358 8.907 1.00 90.94 100 ARG A C 1
ATOM 829 O O . ARG A 1 100 ? 4.896 -13.566 10.092 1.00 90.94 100 ARG A O 1
ATOM 836 N N . ILE A 1 101 ? 4.435 -12.137 8.421 1.00 91.75 101 ILE A N 1
ATOM 837 C CA . ILE A 1 101 ? 4.612 -10.909 9.204 1.00 91.75 101 ILE A CA 1
ATOM 838 C C . ILE A 1 101 ? 3.410 -10.663 10.117 1.00 91.75 101 ILE A C 1
ATOM 840 O O . ILE A 1 101 ? 3.584 -10.392 11.307 1.00 91.75 101 ILE A O 1
ATOM 844 N N . LEU A 1 102 ? 2.190 -10.805 9.600 1.00 90.12 102 LEU A N 1
ATOM 845 C CA . LEU A 1 102 ? 0.939 -10.539 10.316 1.00 90.12 102 LEU A CA 1
ATOM 846 C C . LEU A 1 102 ? 0.419 -11.778 11.067 1.00 90.12 102 LEU A C 1
ATOM 848 O O . LEU A 1 102 ? -0.783 -11.947 11.242 1.00 90.12 102 LEU A O 1
ATOM 852 N N . LYS A 1 103 ? 1.313 -12.662 11.534 1.00 87.75 103 LYS A N 1
ATOM 853 C CA . LYS A 1 103 ? 0.932 -13.882 12.263 1.00 87.75 103 LYS A CA 1
ATOM 854 C C . LYS A 1 103 ? 0.029 -13.549 13.460 1.00 87.75 103 LYS A C 1
ATOM 856 O O . LYS A 1 103 ? 0.428 -12.803 14.354 1.00 87.75 103 LYS A O 1
ATOM 861 N N . GLY A 1 104 ? -1.171 -14.132 13.476 1.00 85.00 104 GLY A N 1
ATOM 862 C CA . GLY A 1 104 ? -2.178 -13.910 14.520 1.00 85.00 104 GLY A CA 1
ATOM 863 C C . GLY A 1 104 ? -3.004 -12.628 14.366 1.00 85.00 104 GLY A C 1
ATOM 864 O O . GLY A 1 104 ? -3.762 -12.313 15.278 1.00 85.00 104 GLY A O 1
ATOM 865 N N . ILE A 1 105 ? -2.866 -11.911 13.246 1.00 88.94 105 ILE A N 1
ATOM 866 C CA . ILE A 1 105 ? -3.666 -10.738 12.883 1.00 88.94 105 ILE A CA 1
ATOM 867 C C . ILE A 1 105 ? -4.462 -11.089 11.617 1.00 88.94 105 ILE A C 1
ATOM 869 O O . ILE A 1 105 ? -3.862 -11.501 10.620 1.00 88.94 105 ILE A O 1
ATOM 873 N N . PRO A 1 106 ? -5.799 -10.961 11.617 1.00 87.88 106 PRO A N 1
ATOM 874 C CA . PRO A 1 106 ? -6.593 -11.252 10.431 1.00 87.88 106 PRO A CA 1
ATOM 875 C C . PRO A 1 106 ? -6.289 -10.229 9.333 1.00 87.88 106 PRO A C 1
ATOM 877 O O . PRO A 1 106 ? -6.385 -9.024 9.565 1.00 87.88 106 PRO A O 1
ATOM 880 N N . TYR A 1 107 ? -5.958 -10.698 8.130 1.00 89.56 107 TYR A N 1
ATOM 881 C CA . TYR A 1 107 ? -5.688 -9.826 6.990 1.00 89.56 107 TYR A CA 1
ATOM 882 C C . TYR A 1 107 ? -6.398 -10.285 5.717 1.00 89.56 107 TYR A C 1
ATOM 884 O O . TYR A 1 107 ? -6.670 -11.468 5.523 1.00 89.56 107 TYR A O 1
ATOM 892 N N . GLU A 1 108 ? -6.651 -9.330 4.832 1.00 87.69 108 GLU A N 1
ATOM 893 C CA . GLU A 1 108 ? -7.191 -9.538 3.498 1.00 87.69 108 GLU A CA 1
ATOM 894 C C . GLU A 1 108 ? -6.379 -8.714 2.497 1.00 87.69 108 GLU A C 1
ATOM 896 O O . GLU A 1 108 ? -6.000 -7.572 2.765 1.00 87.69 108 GLU A O 1
ATOM 901 N N . ILE A 1 109 ? -6.074 -9.302 1.342 1.00 84.88 109 ILE A N 1
ATOM 902 C CA . ILE A 1 109 ? -5.346 -8.614 0.277 1.00 84.88 109 ILE A CA 1
ATOM 903 C C . ILE A 1 109 ? -6.345 -8.224 -0.786 1.00 84.88 109 ILE A C 1
ATOM 905 O O . ILE A 1 109 ? -6.935 -9.086 -1.435 1.00 84.88 109 ILE A O 1
ATOM 909 N N . LEU A 1 110 ? -6.487 -6.922 -0.979 1.00 79.50 110 LEU A N 1
ATOM 910 C CA . LEU A 1 110 ? -7.356 -6.367 -1.993 1.00 79.50 110 LEU A CA 1
ATOM 911 C C . LEU A 1 110 ? -6.477 -5.950 -3.171 1.00 79.50 110 LEU A C 1
ATOM 913 O O . LEU A 1 110 ? -5.791 -4.925 -3.119 1.00 79.50 110 LEU A O 1
ATOM 917 N N . SER A 1 111 ? -6.450 -6.781 -4.214 1.00 71.38 111 SER A N 1
ATOM 918 C CA . SER A 1 111 ? -5.724 -6.481 -5.446 1.00 71.38 111 SER A CA 1
ATOM 919 C C . SER A 1 111 ? -6.665 -5.995 -6.540 1.00 71.38 111 SER A C 1
ATOM 921 O O . SER A 1 111 ? -7.685 -6.616 -6.845 1.00 71.38 111 SER A O 1
ATOM 923 N N . LYS A 1 112 ? -6.322 -4.863 -7.157 1.00 66.00 112 LYS A N 1
ATOM 924 C CA . LYS A 1 112 ? -7.056 -4.361 -8.321 1.00 66.00 112 LYS A CA 1
ATOM 925 C C . LYS A 1 112 ? -6.596 -5.107 -9.579 1.00 66.00 112 LYS A C 1
ATOM 927 O O . LYS A 1 112 ? -5.394 -5.296 -9.778 1.00 66.00 112 LYS A O 1
ATOM 932 N N . ARG A 1 113 ? -7.540 -5.515 -10.441 1.00 57.88 113 ARG A N 1
ATOM 933 C CA . ARG A 1 113 ? -7.214 -6.043 -11.779 1.00 57.88 113 ARG A CA 1
ATOM 934 C C . ARG A 1 113 ? -6.480 -4.967 -12.578 1.00 57.88 113 ARG A C 1
ATOM 936 O O . ARG A 1 113 ? -6.975 -3.847 -12.689 1.00 57.88 113 ARG A O 1
ATOM 943 N N . MET A 1 114 ? -5.311 -5.321 -13.106 1.00 53.81 114 MET A N 1
ATOM 944 C CA . MET A 1 114 ? -4.529 -4.441 -13.969 1.00 53.81 114 MET A CA 1
ATOM 945 C C . MET A 1 114 ? -5.226 -4.252 -15.324 1.00 53.81 114 MET A C 1
ATOM 947 O O . MET A 1 114 ? -5.931 -5.158 -15.775 1.00 53.81 114 MET A O 1
ATOM 951 N N . PRO A 1 115 ? -5.048 -3.097 -15.987 1.00 53.06 115 PRO A N 1
ATOM 952 C CA . PRO A 1 115 ? -5.513 -2.909 -17.357 1.00 53.06 115 PRO A CA 1
ATOM 953 C C . PRO A 1 115 ? -4.839 -3.907 -18.315 1.00 53.06 115 PRO A C 1
ATOM 955 O O . PRO A 1 115 ? -3.690 -4.304 -18.113 1.00 53.06 115 PRO A O 1
ATOM 958 N N . LEU A 1 116 ? -5.541 -4.293 -19.389 1.00 53.25 116 LEU A N 1
ATOM 959 C CA . LEU A 1 116 ? -5.102 -5.320 -20.353 1.00 53.25 116 LEU A CA 1
ATOM 960 C C . LEU A 1 116 ? -3.697 -5.058 -20.936 1.00 53.25 116 LEU A C 1
ATOM 962 O O . LEU A 1 116 ? -2.927 -5.986 -21.171 1.00 53.25 116 LEU A O 1
ATOM 966 N N . SER A 1 117 ? -3.343 -3.784 -21.119 1.00 52.34 117 SER A N 1
ATOM 967 C CA . SER A 1 117 ? -2.047 -3.332 -21.644 1.00 52.34 117 SER A CA 1
ATOM 968 C C . SER A 1 117 ? -0.854 -3.758 -20.784 1.00 52.34 117 SER A C 1
ATOM 970 O O . SER A 1 117 ? 0.250 -3.947 -21.298 1.00 52.34 117 SER A O 1
ATOM 972 N N . TYR A 1 118 ? -1.063 -3.943 -19.481 1.00 50.12 118 TYR A N 1
ATOM 973 C CA . TYR A 1 118 ? -0.032 -4.419 -18.571 1.00 50.12 118 TYR A CA 1
ATOM 974 C C . TYR A 1 118 ? 0.264 -5.913 -18.777 1.00 50.12 118 TYR A C 1
ATOM 976 O O . TYR A 1 118 ? 1.428 -6.309 -18.792 1.00 50.12 118 TYR A O 1
ATOM 984 N N . HIS A 1 119 ? -0.768 -6.730 -19.009 1.00 53.69 119 HIS A N 1
ATOM 985 C CA . HIS A 1 119 ? -0.611 -8.166 -19.264 1.00 53.69 119 HIS A CA 1
ATOM 986 C C . HIS A 1 119 ? 0.209 -8.438 -20.531 1.00 53.69 119 HIS A C 1
ATOM 988 O O . HIS A 1 119 ? 1.069 -9.313 -20.532 1.00 53.69 119 HIS A O 1
ATOM 994 N N . LEU A 1 120 ? 0.016 -7.625 -21.573 1.00 57.41 120 LEU A N 1
ATOM 995 C CA . LEU A 1 120 ? 0.806 -7.699 -22.805 1.00 57.41 120 LEU A CA 1
ATOM 996 C C . LEU A 1 120 ? 2.283 -7.344 -22.570 1.00 57.41 120 LEU A C 1
ATOM 998 O O . LEU A 1 120 ? 3.170 -8.035 -23.067 1.00 57.41 120 LEU A O 1
ATOM 1002 N N . LYS A 1 121 ? 2.566 -6.312 -21.760 1.00 60.69 121 LYS A N 1
ATOM 1003 C CA . LYS A 1 121 ? 3.946 -5.959 -21.377 1.00 60.69 121 LYS A CA 1
ATOM 1004 C C . LYS A 1 121 ? 4.611 -7.047 -20.535 1.00 60.69 121 LYS A C 1
ATOM 1006 O O . LYS A 1 121 ? 5.801 -7.293 -20.706 1.00 60.69 121 LYS A O 1
ATOM 1011 N N . GLN A 1 122 ? 3.864 -7.688 -19.639 1.00 55.69 122 GLN A N 1
ATOM 1012 C CA . GLN A 1 122 ? 4.383 -8.782 -18.822 1.00 55.69 122 GLN A CA 1
ATOM 1013 C C . GLN A 1 122 ? 4.700 -10.014 -19.675 1.00 55.69 122 GLN A C 1
ATOM 1015 O O . GLN A 1 122 ? 5.796 -10.550 -19.553 1.00 55.69 122 GLN A O 1
ATOM 1020 N N . LEU A 1 123 ? 3.809 -10.397 -20.595 1.00 62.16 123 LEU A N 1
ATOM 1021 C CA . LEU A 1 123 ? 4.067 -11.475 -21.554 1.00 62.16 123 LEU A CA 1
ATOM 1022 C C . LEU A 1 123 ? 5.306 -11.188 -22.404 1.00 62.16 123 LEU A C 1
ATOM 1024 O O . LEU A 1 123 ? 6.144 -12.069 -22.569 1.00 62.16 123 LEU A O 1
ATOM 1028 N N . TRP A 1 124 ? 5.470 -9.958 -22.894 1.00 65.56 124 TRP A N 1
ATOM 1029 C CA . TRP A 1 124 ? 6.660 -9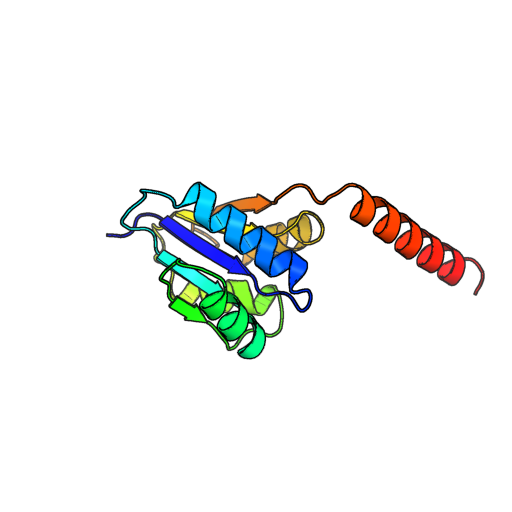.574 -23.655 1.00 65.56 124 TRP A CA 1
ATOM 1030 C C . TRP A 1 124 ? 7.943 -9.659 -22.815 1.00 65.56 124 TRP A C 1
ATOM 1032 O O . TRP A 1 124 ? 8.953 -10.189 -23.274 1.00 65.56 124 TRP A O 1
ATOM 1042 N N . TYR A 1 125 ? 7.906 -9.196 -21.563 1.00 66.44 125 TYR A N 1
ATOM 1043 C CA . TYR A 1 125 ? 9.053 -9.255 -20.654 1.00 66.44 125 TYR A CA 1
ATOM 1044 C C . TYR A 1 125 ? 9.422 -10.692 -20.255 1.00 66.44 125 TYR A C 1
ATOM 1046 O O . TYR A 1 125 ? 10.596 -11.048 -20.201 1.00 66.44 125 TYR A O 1
ATOM 1054 N N . GLU A 1 126 ? 8.428 -11.543 -19.997 1.00 62.44 126 GLU A N 1
ATOM 1055 C CA . GLU A 1 126 ? 8.656 -12.958 -19.693 1.00 62.44 126 GLU A CA 1
ATOM 1056 C C . GLU A 1 126 ? 9.153 -13.721 -20.927 1.00 62.44 126 GLU A C 1
ATOM 1058 O O . GLU A 1 126 ? 10.085 -14.511 -20.810 1.00 62.44 126 GLU A O 1
ATOM 1063 N N . SER A 1 127 ? 8.625 -13.415 -22.117 1.00 63.31 127 SER A N 1
ATOM 1064 C CA . SER A 1 127 ? 9.077 -14.010 -23.384 1.00 63.31 127 SER A CA 1
ATOM 1065 C C . SER A 1 127 ? 10.510 -13.606 -23.724 1.00 63.31 127 SER A C 1
ATOM 1067 O O . SER A 1 127 ? 11.317 -14.451 -24.095 1.00 63.31 127 SER A O 1
ATOM 1069 N N . THR A 1 128 ? 10.864 -12.331 -23.546 1.00 70.31 128 THR A N 1
ATOM 1070 C CA . THR A 1 128 ? 12.237 -11.846 -23.766 1.00 70.31 128 THR A CA 1
ATOM 1071 C C . THR A 1 128 ? 13.215 -12.444 -22.756 1.00 70.31 128 THR A C 1
ATOM 1073 O O . THR A 1 128 ? 14.293 -12.872 -23.157 1.00 70.31 128 THR A O 1
ATOM 1076 N N . ARG A 1 129 ? 12.835 -12.581 -21.476 1.00 66.81 129 ARG A N 1
ATOM 1077 C CA . ARG A 1 129 ? 13.633 -13.325 -20.481 1.00 66.81 129 ARG A CA 1
ATOM 1078 C C . ARG A 1 129 ? 13.790 -14.802 -20.822 1.00 66.81 129 ARG A C 1
ATOM 1080 O O . ARG A 1 129 ? 14.864 -15.346 -20.607 1.00 66.81 129 ARG A O 1
ATOM 1087 N N . PHE A 1 130 ? 12.737 -15.456 -21.302 1.00 65.00 130 PHE A N 1
ATOM 1088 C CA . PHE A 1 130 ? 12.792 -16.866 -21.679 1.00 65.00 130 PHE A CA 1
ATOM 1089 C C . PHE A 1 130 ? 13.716 -17.077 -22.880 1.00 65.00 130 PHE A C 1
ATOM 1091 O O . PHE A 1 130 ? 14.614 -17.905 -22.808 1.00 65.00 130 PHE A O 1
ATOM 1098 N N . ILE A 1 131 ? 13.573 -16.267 -23.932 1.00 65.38 131 ILE A N 1
ATOM 1099 C CA . ILE A 1 131 ? 14.464 -16.295 -25.100 1.00 65.38 131 ILE A CA 1
ATOM 1100 C C . ILE A 1 131 ? 15.914 -16.050 -24.666 1.00 65.38 131 ILE A C 1
ATOM 1102 O O . ILE A 1 131 ? 16.808 -16.793 -25.054 1.00 65.38 131 ILE A O 1
ATOM 1106 N N . HIS A 1 132 ? 16.147 -15.064 -23.800 1.00 59.66 132 HIS A N 1
ATOM 1107 C CA . HIS A 1 132 ? 17.487 -14.777 -23.298 1.00 59.66 132 HIS A CA 1
ATOM 1108 C C . HIS A 1 132 ? 18.067 -15.902 -22.425 1.00 59.66 132 HIS A C 1
ATOM 1110 O O . HIS A 1 132 ? 19.272 -16.066 -22.399 1.00 59.66 132 HIS A O 1
ATOM 1116 N N . ASN A 1 133 ? 17.241 -16.691 -21.735 1.00 62.22 133 ASN A N 1
ATOM 1117 C CA . ASN A 1 133 ? 17.700 -17.808 -20.901 1.00 62.22 133 ASN A CA 1
ATOM 1118 C C . ASN A 1 133 ? 17.826 -19.148 -21.654 1.00 62.22 133 ASN A C 1
ATOM 1120 O O . ASN A 1 133 ? 18.358 -20.096 -21.088 1.00 62.22 133 ASN A O 1
ATOM 1124 N N . VAL A 1 134 ? 17.266 -19.265 -22.863 1.00 60.62 134 VAL A N 1
ATOM 1125 C CA . VAL A 1 134 ? 17.281 -20.502 -23.671 1.00 60.62 134 VAL A CA 1
ATOM 1126 C C . VAL A 1 134 ? 18.325 -20.444 -24.788 1.00 60.62 134 VAL A C 1
ATOM 1128 O O . VAL A 1 134 ? 18.830 -21.483 -25.201 1.00 60.62 134 VAL A O 1
ATOM 1131 N N . PHE A 1 135 ? 18.649 -19.247 -25.282 1.00 55.22 135 PHE A N 1
ATOM 1132 C CA . PHE A 1 135 ? 19.564 -19.043 -26.411 1.00 55.22 135 PHE A CA 1
ATOM 1133 C C . PHE A 1 135 ? 20.903 -18.390 -26.014 1.00 55.22 135 PHE A C 1
ATOM 1135 O O . PHE A 1 135 ? 21.603 -17.860 -26.876 1.00 55.22 135 PHE A O 1
ATOM 1142 N N . HIS A 1 136 ? 21.253 -18.441 -24.727 1.00 46.38 136 HIS A N 1
ATOM 1143 C CA . HIS A 1 136 ? 22.554 -18.082 -24.150 1.00 46.38 136 HIS A CA 1
ATOM 1144 C C . HIS A 1 136 ? 23.002 -19.185 -23.192 1.00 46.38 136 HIS A C 1
ATOM 1146 O O . HIS A 1 136 ? 24.233 -19.324 -23.027 1.00 46.38 136 HIS A O 1
#

Mean predicted aligned error: 8.63 Å

pLDDT: mean 82.53, std 13.21, range [46.38, 96.06]

Solvent-accessible surface area (backbone atoms only — not comparable to full-atom values): 7647 Å² total; per-residue (Å²): 128,55,56,32,34,36,40,42,55,48,50,98,48,62,69,58,36,50,53,48,48,55,50,49,51,65,74,47,61,92,61,77,56,61,47,34,33,35,21,12,33,53,71,42,33,54,51,50,57,75,74,47,91,75,74,62,48,84,40,44,87,18,89,45,79,65,41,25,52,58,59,52,46,77,79,53,57,67,82,24,38,35,38,38,41,48,43,62,89,47,41,66,62,51,49,59,48,43,62,66,69,42,62,86,34,56,69,48,78,52,57,51,82,73,61,72,72,54,57,55,52,48,51,52,52,52,51,52,52,49,52,57,68,72,78,107

Foldseek 3Di:
DQQAEEQQEFDPDVVFSLVLQVVVCVVCPPPPRYAYEYFEAPVRQVSSVVRHPDDHHYHHPDHDLLSRLQSVVVVDDLRHEYEYEGAPVCVVVNVVSCCVRNPSHHYDYDHDYDPPVVVVVVVVVVVVVVCVVPVD